Protein AF-A0A382GIR2-F1 (afdb_monomer_lite)

Radius of gyration: 22.28 Å; chains: 1; bounding box: 44×25×77 Å

Sequence (134 aa):
MDIIWKNITIVWTLLSILSGDSPLHERYHTYEEIQSQMEEWNTEFGNNQNPSSAYPESGIIYHLEELGASTEDGLPFWAVKLSYNANLDEDEPKILFLGQCHAEEILGVEITMEMINKFLNPSPSYHLQNMQAI

Secondary structure (DSSP, 8-state):
--HHHHHHHHHHHHHHHTT---PPPTTS--HHHHHHHHHHHHHHHSS-SS--TTSTT----EEEEEEEE-TTT--EEEEEEESTTTTS--S---------SSTT-THHHHHHHHHHHHHHS--TTHHHHTTS--

Foldseek 3Di:
DDPVVVVVVVVVVVVVVVPPDPDDPPLFDDPVRLVVVLVVCCVQQVPAQARDPVQGRLTRFKDKDFPFADDPPRHTDIDIQGGRPSVDDDPDDDDDQDQDDDPPNRVSVVVVSVVVVCSVPPDPCPVPPVVVVD

pLDDT: mean 87.79, std 13.0, range [43.22, 98.19]

Structure (mmCIF, N/CA/C/O backbone):
data_AF-A0A382GIR2-F1
#
_entry.id   AF-A0A382GIR2-F1
#
loop_
_atom_site.group_PDB
_atom_site.id
_atom_site.type_symbol
_atom_site.label_atom_id
_atom_site.label_alt_id
_atom_site.label_comp_id
_atom_site.label_asym_id
_atom_site.label_entity_id
_atom_site.label_seq_id
_atom_site.pdbx_PDB_ins_code
_atom_site.Cartn_x
_atom_site.Cartn_y
_atom_site.Cartn_z
_atom_site.occupancy
_atom_site.B_iso_or_equiv
_atom_site.auth_seq_id
_atom_site.auth_comp_id
_atom_site.auth_asym_id
_atom_site.auth_atom_id
_atom_site.pdbx_PDB_model_num
ATOM 1 N N . MET A 1 1 ? -20.050 2.987 58.464 1.00 57.66 1 MET A N 1
ATOM 2 C CA . MET A 1 1 ? -19.441 3.350 57.169 1.00 57.66 1 MET A CA 1
ATOM 3 C C . MET A 1 1 ? -20.557 3.948 56.337 1.00 57.66 1 MET A C 1
ATOM 5 O O . MET A 1 1 ? -21.471 3.222 55.961 1.00 57.66 1 MET A O 1
ATOM 9 N N . ASP A 1 2 ? -20.586 5.275 56.234 1.00 77.25 2 ASP A N 1
ATOM 10 C CA . ASP A 1 2 ? -21.786 6.018 55.837 1.00 77.25 2 ASP A CA 1
ATOM 11 C C . ASP A 1 2 ? -22.170 5.768 54.375 1.00 77.25 2 ASP A C 1
ATOM 13 O O . ASP A 1 2 ? -21.311 5.579 53.515 1.00 77.25 2 ASP A O 1
ATOM 17 N N . ILE A 1 3 ? -23.476 5.796 54.091 1.00 76.88 3 ILE A N 1
ATOM 18 C CA . ILE A 1 3 ? -24.072 5.625 52.749 1.00 76.88 3 ILE A CA 1
ATOM 19 C C . ILE A 1 3 ? -23.385 6.512 51.696 1.00 76.88 3 ILE A C 1
ATOM 21 O O . ILE A 1 3 ? -23.224 6.108 50.547 1.00 76.88 3 ILE A O 1
ATOM 25 N N . ILE A 1 4 ? -22.913 7.687 52.112 1.00 78.44 4 ILE A N 1
ATOM 26 C CA . ILE A 1 4 ? -22.171 8.641 51.284 1.00 78.44 4 ILE A CA 1
ATOM 27 C C . ILE A 1 4 ? -20.853 8.034 50.779 1.00 78.44 4 ILE A C 1
ATOM 29 O O . ILE A 1 4 ? -20.577 8.087 49.584 1.00 78.44 4 ILE A O 1
ATOM 33 N N . TRP A 1 5 ? -20.073 7.386 51.649 1.00 72.88 5 TRP A N 1
ATOM 34 C CA . TRP A 1 5 ? -18.805 6.754 51.270 1.00 72.88 5 TRP A CA 1
ATOM 35 C C . TRP A 1 5 ? -19.014 5.587 50.308 1.00 72.88 5 TRP A C 1
ATOM 37 O O . TRP A 1 5 ? -18.285 5.470 49.330 1.00 72.88 5 TRP A O 1
ATOM 47 N N . LYS A 1 6 ? -20.060 4.779 50.521 1.00 76.69 6 LYS A N 1
ATOM 48 C CA . LYS A 1 6 ? -20.421 3.676 49.616 1.00 76.69 6 LYS A CA 1
ATOM 49 C C . LYS A 1 6 ? -20.777 4.179 48.211 1.00 76.69 6 LYS A C 1
ATOM 51 O O . LYS A 1 6 ? -20.325 3.599 47.229 1.00 76.69 6 LYS A O 1
ATOM 56 N N . ASN A 1 7 ? -21.553 5.258 48.111 1.00 80.69 7 ASN A N 1
ATOM 57 C CA . ASN A 1 7 ? -21.939 5.836 46.822 1.00 80.69 7 ASN A CA 1
ATOM 58 C C . ASN A 1 7 ? -20.741 6.458 46.095 1.00 80.69 7 ASN A C 1
ATOM 60 O O . ASN A 1 7 ? -20.615 6.293 44.886 1.00 80.69 7 ASN A O 1
ATOM 64 N N . ILE A 1 8 ? -19.832 7.105 46.831 1.00 83.00 8 ILE A N 1
ATOM 65 C CA . ILE A 1 8 ? -18.578 7.628 46.279 1.00 83.00 8 ILE A CA 1
ATOM 66 C C . ILE A 1 8 ? -17.735 6.481 45.712 1.00 83.00 8 ILE A C 1
ATOM 68 O O . ILE A 1 8 ? -17.321 6.554 44.559 1.00 83.00 8 ILE A O 1
ATOM 72 N N . THR A 1 9 ? -17.533 5.393 46.463 1.00 79.62 9 THR A N 1
ATOM 73 C CA . THR A 1 9 ? -16.764 4.235 45.976 1.00 79.62 9 THR A CA 1
ATOM 74 C C . THR A 1 9 ? -17.380 3.622 44.716 1.00 79.62 9 THR A C 1
ATOM 76 O O . THR A 1 9 ? -16.650 3.341 43.774 1.00 79.62 9 THR A O 1
ATOM 79 N N . ILE A 1 10 ? -18.709 3.480 44.653 1.00 82.69 10 ILE A N 1
ATOM 80 C CA . ILE A 1 10 ? -19.409 2.955 43.466 1.00 82.69 10 ILE A CA 1
ATOM 81 C C . ILE A 1 10 ? -19.185 3.851 42.242 1.00 82.69 10 ILE A C 1
ATOM 83 O O . ILE A 1 10 ? -18.897 3.341 41.162 1.00 82.69 10 ILE A O 1
ATOM 87 N N . VAL A 1 11 ? -19.280 5.174 42.403 1.00 84.88 11 VAL A N 1
ATOM 88 C CA . VAL A 1 11 ? -19.036 6.128 41.309 1.00 84.88 11 VAL A CA 1
ATOM 89 C C . VAL A 1 11 ? -17.593 6.033 40.816 1.00 84.88 11 VAL A C 1
ATOM 91 O O . VAL A 1 11 ? -17.379 5.973 39.611 1.00 84.88 11 VAL A O 1
ATOM 94 N N . TRP A 1 12 ? -16.613 5.943 41.719 1.00 78.75 12 TRP A N 1
ATOM 95 C CA . TRP A 1 12 ? -15.206 5.776 41.339 1.00 78.75 12 TRP A CA 1
ATOM 96 C C . TRP A 1 12 ? -14.945 4.459 40.603 1.00 78.75 12 TRP A C 1
ATOM 98 O O . TRP A 1 12 ? -14.235 4.465 39.603 1.00 78.75 12 TRP A O 1
ATOM 108 N N . THR A 1 13 ? -15.551 3.351 41.040 1.00 76.69 13 THR A N 1
ATOM 109 C CA . THR A 1 13 ? -15.424 2.055 40.355 1.00 76.69 13 THR A CA 1
ATOM 110 C C . THR A 1 13 ? -16.076 2.068 38.969 1.00 76.69 13 THR A C 1
ATOM 112 O O . THR A 1 13 ? -15.512 1.527 38.020 1.00 76.69 13 THR A O 1
ATOM 115 N N . LEU A 1 14 ? -17.231 2.719 38.812 1.00 76.88 14 LEU A N 1
ATOM 116 C CA . LEU A 1 14 ? -17.880 2.877 37.506 1.00 76.88 14 LEU A CA 1
ATOM 117 C C . LEU A 1 14 ? -17.069 3.784 36.571 1.00 76.88 14 LEU A C 1
ATOM 119 O O . LEU A 1 14 ? -16.943 3.478 35.389 1.00 76.88 14 LEU A O 1
ATOM 123 N N . LEU A 1 15 ? -16.467 4.854 37.099 1.00 74.94 15 LEU A N 1
ATOM 124 C CA . LEU A 1 15 ? -15.634 5.768 36.318 1.00 74.94 15 LEU A CA 1
ATOM 125 C C . LEU A 1 15 ? -14.364 5.079 35.799 1.00 74.94 15 LEU A C 1
ATOM 127 O O . LEU A 1 15 ? -13.981 5.298 34.657 1.00 74.94 15 LEU A O 1
ATOM 131 N N . SER A 1 16 ? -13.762 4.186 36.590 1.00 70.38 16 SER A N 1
ATOM 132 C CA . SER A 1 16 ? -12.598 3.402 36.158 1.00 70.38 16 SER A CA 1
ATOM 133 C C . SER A 1 16 ? -12.908 2.365 35.069 1.00 70.38 16 SER A C 1
ATOM 135 O O . SER A 1 16 ? -12.020 2.031 34.294 1.00 70.38 16 SER A O 1
ATOM 137 N N . ILE A 1 17 ? -14.152 1.877 34.973 1.00 67.25 17 ILE A N 1
ATOM 138 C CA . ILE A 1 17 ? -14.577 0.944 33.910 1.00 67.25 17 ILE A CA 1
ATOM 139 C C . ILE A 1 17 ? -14.781 1.690 32.581 1.00 67.25 17 ILE A C 1
ATOM 141 O O . ILE A 1 17 ? -14.541 1.130 31.518 1.00 67.25 17 ILE A O 1
ATOM 145 N N . LEU A 1 18 ? -15.172 2.967 32.638 1.00 65.94 18 LEU A N 1
ATOM 146 C CA . LEU A 1 18 ? -15.350 3.821 31.458 1.00 65.94 18 LEU A CA 1
ATOM 147 C C . LEU A 1 18 ? -14.025 4.273 30.820 1.00 65.94 18 LEU A C 1
ATOM 149 O O . LEU A 1 18 ? -14.046 4.788 29.711 1.00 65.94 18 LEU A O 1
ATOM 153 N N . SER A 1 19 ? -12.889 4.098 31.502 1.00 62.06 19 SER A N 1
ATOM 154 C CA . SER A 1 19 ? -11.551 4.468 31.005 1.00 62.06 19 SER A CA 1
ATOM 155 C C . SER A 1 19 ? -10.711 3.263 30.565 1.00 62.06 19 SER A C 1
ATOM 157 O O . SER A 1 19 ? -9.492 3.373 30.452 1.00 62.06 19 SER A O 1
ATOM 159 N N . GLY A 1 20 ? -11.335 2.096 30.383 1.00 55.50 20 GLY A N 1
ATOM 160 C CA . GLY A 1 20 ? -10.654 0.862 30.005 1.00 55.50 20 GLY A CA 1
ATOM 161 C C . GLY A 1 20 ? -10.376 0.764 28.508 1.00 55.50 20 GLY A C 1
ATOM 162 O O . GLY A 1 20 ? -10.908 -0.139 27.871 1.00 55.50 20 GLY A O 1
ATOM 163 N N . ASP A 1 21 ? -9.542 1.646 27.959 1.00 61.88 21 ASP A N 1
ATOM 164 C CA . ASP A 1 21 ? -8.952 1.410 26.640 1.00 61.88 21 ASP A CA 1
ATOM 165 C C . ASP A 1 21 ? -7.804 0.411 26.802 1.00 61.88 21 ASP A C 1
ATOM 167 O O . ASP A 1 21 ? -6.848 0.652 27.543 1.00 61.88 21 ASP A O 1
ATOM 171 N N . SER A 1 22 ? -7.903 -0.738 26.130 1.00 68.81 22 SER A N 1
ATOM 172 C CA . SER A 1 22 ? -6.740 -1.595 25.905 1.00 68.81 22 SER A CA 1
ATOM 173 C C . SER A 1 22 ? -6.009 -1.029 24.692 1.00 68.81 22 SER A C 1
ATOM 175 O O . SER A 1 22 ? -6.498 -1.227 23.579 1.00 68.81 22 SER A O 1
ATOM 177 N N . PRO A 1 23 ? -4.880 -0.318 24.863 1.00 79.81 23 PRO A N 1
ATOM 178 C CA . PRO A 1 23 ? -4.162 0.223 23.722 1.00 79.81 23 PRO A CA 1
ATOM 179 C C . PRO A 1 23 ? -3.710 -0.919 22.811 1.00 79.81 23 PRO A C 1
ATOM 181 O O . PRO A 1 23 ? -3.385 -2.019 23.279 1.00 79.81 23 PRO A O 1
ATOM 184 N N . LEU A 1 24 ? -3.681 -0.648 21.507 1.00 84.12 24 LEU A N 1
ATOM 185 C CA . LEU A 1 24 ? -3.037 -1.537 20.553 1.00 84.12 24 LEU A CA 1
ATOM 186 C C . LEU A 1 24 ? -1.578 -1.734 20.990 1.00 84.12 24 LEU A C 1
ATOM 188 O O . LEU A 1 24 ? -0.907 -0.788 21.406 1.00 84.12 24 LEU A O 1
ATOM 192 N N . HIS A 1 25 ? -1.092 -2.974 20.963 1.00 89.06 25 HIS A N 1
ATOM 193 C CA . HIS A 1 25 ? 0.307 -3.229 21.288 1.00 89.06 25 HIS A CA 1
ATOM 194 C C . HIS A 1 25 ? 1.190 -2.516 20.257 1.00 89.06 25 HIS A C 1
ATOM 196 O O . HIS A 1 25 ? 0.956 -2.676 19.068 1.00 89.06 25 HIS A O 1
ATOM 202 N N . GLU A 1 26 ? 2.264 -1.858 20.701 1.00 87.50 26 GLU A N 1
ATOM 203 C CA . GLU A 1 26 ? 3.240 -1.090 19.889 1.00 87.50 26 GLU A CA 1
ATOM 204 C C . GLU A 1 26 ? 3.866 -1.817 18.680 1.00 87.50 26 GLU A C 1
ATOM 206 O O . GLU A 1 26 ? 4.638 -1.231 17.935 1.00 87.50 26 GLU A O 1
ATOM 211 N N . ARG A 1 27 ? 3.606 -3.119 18.525 1.00 87.81 27 ARG A N 1
ATOM 212 C CA . ARG A 1 27 ? 4.099 -3.928 17.405 1.00 87.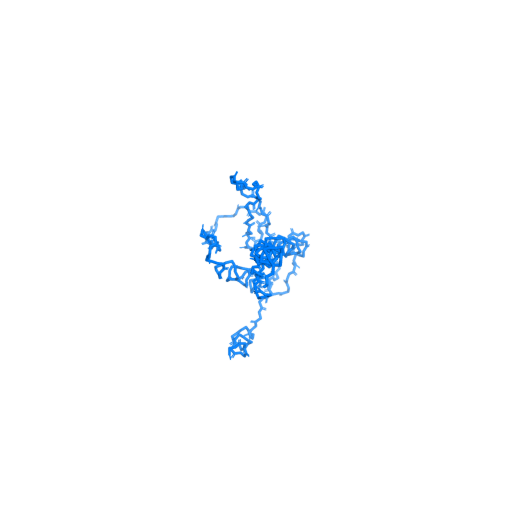81 27 ARG A CA 1
ATOM 213 C C . ARG A 1 27 ? 3.146 -3.930 16.214 1.00 87.81 27 ARG A C 1
ATOM 215 O O . ARG A 1 27 ? 3.533 -4.431 15.167 1.00 87.81 27 ARG A O 1
ATOM 222 N N . TYR A 1 28 ? 1.918 -3.464 16.410 1.00 93.12 28 TYR A N 1
ATOM 223 C CA . TYR A 1 28 ? 0.906 -3.373 15.372 1.00 93.12 28 TYR A CA 1
ATOM 224 C C . TYR A 1 28 ? 0.713 -1.918 14.988 1.00 93.12 28 TYR A C 1
ATOM 226 O O . TYR A 1 28 ? 0.790 -1.040 15.850 1.00 93.12 28 TYR A O 1
ATOM 234 N N . HIS A 1 29 ? 0.414 -1.693 13.719 1.00 94.38 29 HIS A N 1
ATOM 235 C CA . HIS A 1 29 ? 0.190 -0.359 13.199 1.00 94.38 29 HIS A CA 1
ATOM 236 C C . HIS A 1 29 ? -1.283 0.034 13.324 1.00 94.38 29 HIS A C 1
ATOM 238 O O . HIS A 1 29 ? -2.201 -0.748 13.061 1.00 94.38 29 HIS A O 1
ATOM 244 N N . THR A 1 30 ? -1.511 1.282 13.709 1.00 94.69 30 THR A N 1
ATOM 245 C CA . THR A 1 30 ? -2.799 1.961 13.558 1.00 94.69 30 THR A CA 1
ATOM 246 C C . THR A 1 30 ? -3.074 2.276 12.087 1.00 94.69 30 THR A C 1
ATOM 248 O O . THR A 1 30 ? -2.175 2.249 11.245 1.00 94.69 30 THR A O 1
ATOM 251 N N . TYR A 1 31 ? -4.327 2.600 11.762 1.00 94.62 31 TYR A N 1
ATOM 252 C CA . TYR A 1 31 ? -4.707 2.985 10.402 1.00 94.62 31 TYR A CA 1
ATOM 253 C C . TYR A 1 31 ? -3.893 4.192 9.906 1.00 94.62 31 TYR A C 1
ATOM 255 O O . TYR A 1 31 ? -3.398 4.189 8.779 1.00 94.62 31 TYR A O 1
ATOM 263 N N . GLU A 1 32 ? -3.699 5.196 10.762 1.00 95.81 32 GLU A N 1
ATOM 264 C CA . GLU A 1 32 ? -2.950 6.409 10.439 1.00 95.81 32 GLU A CA 1
ATOM 265 C C . GLU A 1 32 ? -1.464 6.120 10.190 1.00 95.81 32 GLU A C 1
ATOM 267 O O . GLU A 1 32 ? -0.881 6.672 9.257 1.00 95.81 32 GLU A O 1
ATOM 272 N N . GLU A 1 33 ? -0.853 5.234 10.982 1.00 96.62 33 GLU A N 1
ATOM 273 C CA . GLU A 1 33 ? 0.535 4.798 10.770 1.00 96.62 33 GLU A CA 1
ATOM 274 C C . GLU A 1 33 ? 0.685 4.040 9.447 1.00 96.62 33 GLU A C 1
ATOM 276 O O . GLU A 1 33 ? 1.634 4.290 8.702 1.00 96.62 33 GLU A O 1
ATOM 281 N N . ILE A 1 34 ? -0.273 3.168 9.112 1.00 96.56 34 ILE A N 1
ATOM 282 C CA . ILE A 1 34 ? -0.293 2.444 7.833 1.00 96.56 34 ILE A CA 1
ATOM 283 C C . ILE A 1 34 ? -0.386 3.426 6.666 1.00 96.56 34 ILE A C 1
ATOM 285 O O . ILE A 1 34 ? 0.411 3.344 5.730 1.00 96.56 34 ILE A O 1
ATOM 289 N N . GLN A 1 35 ? -1.332 4.367 6.721 1.00 97.31 35 GLN A N 1
ATOM 290 C CA . GLN A 1 35 ? -1.508 5.371 5.674 1.00 97.31 35 GLN A CA 1
ATOM 291 C C . GLN A 1 35 ? -0.243 6.224 5.513 1.00 97.31 35 GLN A C 1
ATOM 293 O O . GLN A 1 35 ? 0.248 6.374 4.394 1.00 97.31 35 GLN A O 1
ATOM 298 N N . SER A 1 36 ? 0.318 6.723 6.620 1.00 98.19 36 SER A N 1
ATOM 299 C CA . SER A 1 36 ? 1.559 7.505 6.603 1.00 98.19 36 SER A CA 1
ATOM 300 C C . SER A 1 36 ? 2.688 6.724 5.936 1.00 98.19 36 SER A C 1
ATOM 302 O O . SER A 1 36 ? 3.365 7.245 5.050 1.00 98.19 36 SER A O 1
ATOM 304 N N . GLN A 1 37 ? 2.855 5.447 6.288 1.00 98.06 37 GLN A N 1
ATOM 305 C CA . GLN A 1 37 ? 3.901 4.617 5.701 1.00 98.06 37 GLN A CA 1
ATOM 306 C C . GLN A 1 37 ? 3.686 4.381 4.197 1.00 98.06 37 GLN A C 1
ATOM 308 O O . GLN A 1 37 ? 4.649 4.410 3.424 1.00 98.06 37 GLN A O 1
ATOM 313 N N . MET A 1 38 ? 2.439 4.178 3.759 1.00 97.50 38 MET A N 1
ATOM 314 C CA . MET A 1 38 ? 2.105 4.031 2.340 1.00 97.50 38 MET A CA 1
ATOM 315 C C . MET A 1 38 ? 2.364 5.315 1.538 1.00 97.50 38 MET A C 1
ATOM 317 O O . MET A 1 38 ? 2.807 5.238 0.388 1.00 97.50 38 MET A O 1
ATOM 321 N N . GLU A 1 39 ? 2.104 6.485 2.120 1.00 97.56 39 GLU A N 1
ATOM 322 C CA . GLU A 1 39 ? 2.377 7.794 1.514 1.00 97.56 39 GLU A CA 1
ATOM 323 C C . GLU A 1 39 ? 3.883 8.098 1.447 1.00 97.56 39 GLU A C 1
ATOM 325 O O . GLU A 1 39 ? 4.368 8.643 0.446 1.00 97.56 39 GLU A O 1
ATOM 330 N N . GLU A 1 40 ? 4.644 7.696 2.466 1.00 97.75 40 GLU A N 1
ATOM 331 C CA . GLU A 1 40 ? 6.109 7.763 2.467 1.00 97.75 40 GLU A CA 1
ATOM 332 C C . GLU A 1 40 ? 6.701 6.915 1.339 1.00 97.75 40 GLU A C 1
ATOM 334 O O . GLU A 1 40 ? 7.471 7.427 0.519 1.00 97.75 40 GLU A O 1
ATOM 339 N N . TRP A 1 41 ? 6.273 5.655 1.213 1.00 97.81 41 TRP A N 1
ATOM 340 C CA . TRP A 1 41 ? 6.691 4.805 0.097 1.00 97.81 41 TRP A CA 1
ATOM 341 C C . TRP A 1 41 ? 6.256 5.368 -1.255 1.00 97.81 41 TRP A C 1
ATOM 343 O O . TRP A 1 41 ? 7.020 5.307 -2.217 1.00 97.81 41 TRP A O 1
ATOM 353 N N . ASN A 1 42 ? 5.073 5.979 -1.351 1.00 97.31 42 ASN A N 1
ATOM 354 C CA . ASN A 1 42 ? 4.648 6.633 -2.588 1.00 97.31 42 ASN A CA 1
ATOM 355 C C . ASN A 1 42 ? 5.560 7.812 -2.959 1.00 97.31 42 ASN A C 1
ATOM 357 O O . ASN A 1 42 ? 5.884 8.025 -4.129 1.00 97.31 42 ASN A O 1
ATOM 361 N N . THR A 1 43 ? 6.000 8.574 -1.961 1.00 96.38 43 THR A N 1
ATOM 362 C CA . THR A 1 43 ? 6.934 9.686 -2.154 1.00 96.38 43 THR A CA 1
ATOM 363 C C . THR A 1 43 ? 8.288 9.183 -2.652 1.00 96.38 43 THR A C 1
ATOM 365 O O . THR A 1 43 ? 8.844 9.758 -3.590 1.00 96.38 43 THR A O 1
ATOM 368 N N . GLU A 1 44 ? 8.792 8.097 -2.070 1.00 95.12 44 GLU A N 1
ATOM 369 C CA . GLU A 1 44 ? 10.102 7.527 -2.393 1.00 95.12 44 GLU A CA 1
ATOM 370 C C . GLU A 1 44 ? 10.118 6.772 -3.735 1.00 95.12 44 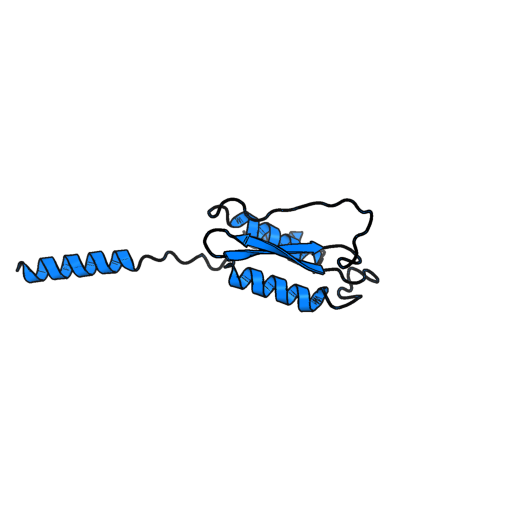GLU A C 1
ATOM 372 O O . GLU A 1 44 ? 10.987 7.006 -4.581 1.00 95.12 44 GLU A O 1
ATOM 377 N N . PHE A 1 45 ? 9.136 5.897 -3.959 1.00 96.75 45 PHE A N 1
ATOM 378 C CA . PHE A 1 45 ? 9.128 4.926 -5.057 1.00 96.75 45 PHE A CA 1
ATOM 379 C C . PHE A 1 45 ? 8.114 5.238 -6.165 1.00 96.75 45 PHE A C 1
ATOM 381 O O . PHE A 1 45 ? 8.259 4.726 -7.276 1.00 96.75 45 PHE A O 1
ATOM 388 N N . GLY A 1 46 ? 7.104 6.070 -5.890 1.00 95.81 46 GLY A N 1
ATOM 389 C CA . GLY A 1 46 ? 5.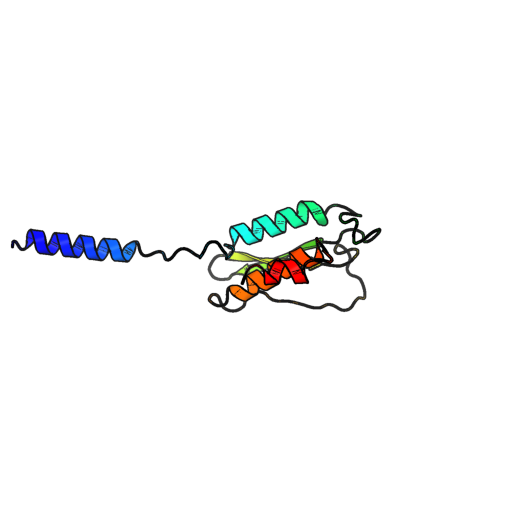994 6.362 -6.808 1.00 95.81 46 GLY A CA 1
ATOM 390 C C . GLY A 1 46 ? 6.238 7.509 -7.791 1.00 95.81 46 GLY A C 1
ATOM 391 O O . GLY A 1 46 ? 5.552 7.614 -8.804 1.00 95.81 46 GLY A O 1
ATOM 392 N N . ASN A 1 47 ? 7.239 8.356 -7.530 1.00 91.06 47 ASN A N 1
ATOM 393 C CA . ASN A 1 47 ? 7.532 9.553 -8.334 1.00 91.06 47 ASN A CA 1
ATOM 394 C C . ASN A 1 47 ? 8.927 9.539 -8.985 1.00 91.06 47 ASN A C 1
ATOM 396 O O . ASN A 1 47 ? 9.373 10.550 -9.533 1.00 91.06 47 ASN A O 1
ATOM 400 N N . ASN A 1 48 ? 9.628 8.405 -8.936 1.00 88.75 48 ASN A N 1
ATOM 401 C CA . ASN A 1 48 ? 10.983 8.246 -9.455 1.00 88.75 48 ASN A CA 1
ATOM 402 C C . ASN A 1 48 ? 11.036 7.053 -10.423 1.00 88.75 48 ASN A C 1
ATOM 404 O O . ASN A 1 48 ? 10.543 5.979 -10.113 1.00 88.75 48 ASN A O 1
ATOM 408 N N . GLN A 1 49 ? 11.633 7.259 -11.601 1.00 89.50 49 GLN A N 1
ATOM 409 C CA . GLN A 1 49 ? 11.744 6.261 -12.677 1.00 89.50 49 GLN A CA 1
ATOM 410 C C . GLN A 1 49 ? 12.832 5.202 -12.436 1.00 89.50 49 GLN A C 1
ATOM 412 O O . GLN A 1 49 ? 12.974 4.271 -13.222 1.00 89.50 49 GLN A O 1
ATOM 417 N N . ASN A 1 50 ? 13.662 5.368 -11.410 1.00 88.00 50 ASN A N 1
ATOM 418 C CA . ASN A 1 50 ? 14.632 4.355 -11.009 1.00 88.00 50 ASN A CA 1
ATOM 419 C C . ASN A 1 50 ? 14.894 4.467 -9.499 1.00 88.00 50 ASN A C 1
ATOM 421 O O . ASN A 1 50 ? 15.961 4.936 -9.087 1.00 88.00 50 ASN A O 1
ATOM 425 N N . PRO A 1 51 ? 13.899 4.127 -8.662 1.00 89.44 51 PRO A N 1
ATOM 426 C CA . PRO A 1 51 ? 13.945 4.426 -7.236 1.00 89.44 51 PRO A CA 1
ATOM 427 C C . PRO A 1 51 ? 14.821 3.456 -6.440 1.00 89.44 51 PRO A C 1
ATOM 429 O O . PRO A 1 51 ? 15.268 3.799 -5.352 1.00 89.44 51 PRO A O 1
ATOM 432 N N . SER A 1 52 ? 15.116 2.271 -6.980 1.00 89.25 52 SER A N 1
ATOM 433 C CA . SER A 1 52 ? 15.877 1.236 -6.282 1.00 89.25 52 SER A CA 1
ATOM 434 C C . SER A 1 52 ? 17.033 0.719 -7.131 1.00 89.25 52 SER A C 1
ATOM 436 O O . SER A 1 52 ? 16.858 0.319 -8.279 1.00 89.25 52 SER A O 1
ATOM 438 N N . SER A 1 53 ? 18.227 0.654 -6.540 1.00 90.38 53 SER A N 1
ATOM 439 C CA . SER A 1 53 ? 19.404 0.049 -7.177 1.00 90.38 53 SER A CA 1
ATOM 440 C C . SER A 1 53 ? 19.269 -1.463 -7.372 1.00 90.38 53 SER A C 1
ATOM 442 O O . SER A 1 53 ? 19.974 -2.035 -8.203 1.00 90.38 53 SER A O 1
ATOM 444 N N . ALA A 1 54 ? 18.364 -2.111 -6.633 1.00 90.75 54 ALA A N 1
ATOM 445 C CA . ALA A 1 54 ? 18.059 -3.526 -6.797 1.00 90.75 54 ALA A CA 1
ATOM 446 C C . ALA A 1 54 ? 17.211 -3.814 -8.047 1.00 90.75 54 ALA A C 1
ATOM 448 O O . ALA A 1 54 ? 17.210 -4.944 -8.533 1.00 90.75 54 ALA A O 1
ATOM 449 N N . TYR A 1 55 ? 16.528 -2.796 -8.576 1.00 92.69 55 TYR A N 1
ATOM 450 C CA . TYR A 1 55 ? 15.657 -2.886 -9.746 1.00 92.69 55 TYR A CA 1
ATOM 451 C C . TYR A 1 55 ? 16.063 -1.840 -10.794 1.00 92.69 55 TYR A C 1
ATOM 453 O O . TYR A 1 55 ? 15.319 -0.887 -11.034 1.00 92.69 55 TYR A O 1
ATOM 461 N N . PRO A 1 56 ? 17.2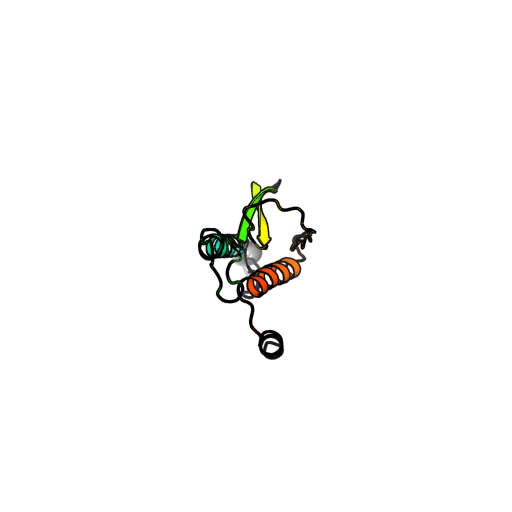55 -1.965 -11.403 1.00 92.06 56 PRO A N 1
ATOM 462 C CA . PRO A 1 56 ? 17.704 -1.006 -12.402 1.00 92.06 56 PRO A CA 1
ATOM 463 C C . PRO A 1 56 ? 16.765 -1.000 -13.616 1.00 92.06 56 PRO A C 1
ATOM 465 O O . PRO A 1 56 ? 16.346 -2.059 -14.075 1.00 92.06 56 PRO A O 1
ATOM 468 N N . GLU A 1 57 ? 16.471 0.194 -14.139 1.00 93.44 57 GLU A N 1
ATOM 469 C CA . GLU A 1 57 ? 15.628 0.399 -15.336 1.00 93.44 57 GLU A CA 1
ATOM 470 C C . GLU A 1 57 ? 14.175 -0.087 -15.180 1.00 93.44 57 GLU A C 1
ATOM 472 O O . GLU A 1 57 ? 13.475 -0.307 -16.164 1.00 93.44 57 GLU A O 1
ATOM 477 N N . SER A 1 58 ? 13.706 -0.227 -13.940 1.00 94.12 58 SER A N 1
ATOM 478 C CA . SER A 1 58 ? 12.357 -0.710 -13.625 1.00 94.12 58 SER A CA 1
ATOM 479 C C . SER A 1 58 ? 11.237 0.305 -13.854 1.00 94.12 58 SER A C 1
ATOM 481 O O . SER A 1 58 ? 10.067 -0.073 -13.820 1.00 94.12 58 SER A O 1
ATOM 483 N N . GLY A 1 59 ? 11.560 1.583 -14.064 1.00 95.50 59 GLY A N 1
ATOM 484 C CA . GLY A 1 59 ? 10.560 2.646 -14.044 1.00 95.50 59 GLY A CA 1
ATOM 485 C C . GLY A 1 59 ? 10.103 2.957 -12.615 1.00 95.50 59 GLY A C 1
ATOM 486 O O . GLY A 1 59 ? 10.831 2.768 -11.639 1.00 95.50 59 GLY A O 1
ATOM 487 N N . ILE A 1 60 ? 8.876 3.460 -12.488 1.00 96.06 60 ILE A N 1
ATOM 488 C CA . ILE A 1 60 ? 8.203 3.602 -11.189 1.00 96.06 60 ILE A CA 1
ATOM 489 C C . ILE A 1 60 ? 7.848 2.205 -10.682 1.00 96.06 60 ILE A C 1
ATOM 491 O O . ILE A 1 60 ? 7.238 1.443 -11.427 1.00 96.06 60 ILE A O 1
ATOM 495 N N . ILE A 1 61 ? 8.174 1.879 -9.426 1.00 97.38 61 ILE A N 1
ATOM 496 C CA . ILE A 1 61 ? 7.915 0.532 -8.874 1.00 97.38 61 ILE A CA 1
ATOM 497 C C . ILE A 1 61 ? 6.757 0.447 -7.883 1.00 97.38 61 ILE A C 1
ATOM 499 O O . ILE A 1 61 ? 6.423 -0.636 -7.405 1.00 97.38 61 ILE A O 1
ATOM 503 N N . TYR A 1 62 ? 6.150 1.587 -7.566 1.00 98.06 62 TYR A N 1
ATOM 504 C CA . TYR A 1 62 ? 5.113 1.704 -6.553 1.00 98.06 62 TYR A CA 1
ATOM 505 C C . TYR A 1 62 ? 3.991 2.604 -7.058 1.00 98.06 62 TYR A C 1
ATOM 507 O O . TYR A 1 62 ? 4.241 3.707 -7.537 1.00 98.06 62 TYR A O 1
ATOM 515 N N . HIS A 1 63 ? 2.750 2.146 -6.947 1.00 97.75 63 HIS A N 1
ATOM 516 C CA . HIS A 1 63 ? 1.577 2.954 -7.251 1.00 97.75 63 HIS A CA 1
ATOM 517 C C . HIS A 1 63 ? 0.544 2.787 -6.138 1.00 97.75 63 HIS A C 1
ATOM 519 O O . HIS A 1 63 ? 0.030 1.687 -5.936 1.00 97.75 63 HIS A O 1
ATOM 525 N N . LEU A 1 64 ? 0.286 3.873 -5.405 1.00 97.62 64 LEU A N 1
ATOM 526 C CA . LEU A 1 64 ? -0.741 3.943 -4.367 1.00 97.62 64 LEU A CA 1
ATOM 527 C C . LEU A 1 64 ? -2.087 4.320 -4.983 1.00 97.62 64 LEU A C 1
ATOM 529 O O . LEU A 1 64 ? -2.175 5.304 -5.720 1.00 97.62 64 LEU A O 1
ATOM 533 N N . GLU A 1 65 ? -3.126 3.572 -4.635 1.00 96.19 65 GLU A N 1
ATOM 534 C CA . GLU A 1 65 ? -4.486 3.773 -5.123 1.00 96.19 65 GLU A CA 1
ATOM 535 C C . GLU A 1 65 ? -5.495 3.689 -3.971 1.00 96.19 65 GLU A C 1
ATOM 537 O O . GLU A 1 65 ? -5.373 2.859 -3.069 1.00 96.19 65 GLU A O 1
ATOM 542 N N . GLU A 1 66 ? -6.512 4.549 -4.013 1.00 96.44 66 GLU A N 1
ATOM 543 C CA . GLU A 1 66 ? -7.698 4.451 -3.164 1.00 96.44 66 GLU A CA 1
ATOM 544 C C . GLU A 1 66 ? -8.788 3.681 -3.921 1.00 96.44 66 GLU A C 1
ATOM 546 O O . GLU A 1 66 ? -9.232 4.106 -4.988 1.00 96.44 66 GLU A O 1
ATOM 551 N N . LEU A 1 67 ? -9.240 2.553 -3.370 1.00 96.00 67 LEU A N 1
ATOM 552 C CA . LEU A 1 67 ? -10.242 1.685 -4.001 1.00 96.00 67 LEU A CA 1
ATOM 553 C C . LEU A 1 67 ? -11.691 2.065 -3.656 1.00 96.00 67 LEU A C 1
ATOM 555 O O . LEU A 1 67 ? -12.630 1.603 -4.308 1.00 96.00 67 LEU A O 1
ATOM 559 N N . GLY A 1 68 ? -11.892 2.860 -2.608 1.00 96.06 68 GLY A N 1
ATOM 560 C CA . GLY A 1 68 ? -13.202 3.243 -2.084 1.00 96.06 68 GLY A CA 1
ATOM 561 C C . GLY A 1 68 ? -13.124 3.620 -0.608 1.00 96.06 68 GLY A C 1
ATOM 562 O O . GLY A 1 68 ? -12.036 3.843 -0.093 1.00 96.06 68 GLY A O 1
ATOM 563 N N . ALA A 1 69 ? -14.268 3.646 0.080 1.00 96.75 69 ALA A N 1
ATOM 564 C CA . ALA A 1 69 ? -14.355 4.006 1.495 1.00 96.75 69 ALA A CA 1
ATOM 565 C C . ALA A 1 69 ? -15.199 3.009 2.305 1.00 96.75 69 ALA A C 1
ATOM 567 O O . ALA A 1 69 ? -16.137 2.396 1.783 1.00 96.75 69 ALA A O 1
ATOM 568 N N . SER A 1 70 ? -14.877 2.865 3.591 1.00 95.06 70 SER A N 1
ATOM 569 C CA . SER A 1 70 ? -15.619 2.042 4.542 1.00 95.06 70 SER A CA 1
ATOM 570 C C . SER A 1 70 ? -17.010 2.620 4.823 1.00 95.06 70 SER A C 1
ATOM 572 O O . SER A 1 70 ? -17.254 3.817 4.687 1.00 95.06 70 SER A O 1
ATOM 574 N N . THR A 1 71 ? -17.959 1.756 5.191 1.00 95.62 71 THR A N 1
ATOM 575 C CA . THR A 1 71 ? -19.363 2.165 5.363 1.00 95.62 71 THR A CA 1
ATOM 576 C C . THR A 1 71 ? -19.604 2.974 6.634 1.00 95.62 71 THR A C 1
ATOM 578 O O . THR A 1 71 ? -20.316 3.970 6.576 1.00 95.62 71 THR A O 1
ATOM 581 N N . GLU A 1 72 ? -19.038 2.546 7.765 1.00 93.31 72 GLU A N 1
ATOM 582 C CA . GLU A 1 72 ? -19.326 3.155 9.071 1.00 93.31 72 GLU A CA 1
ATOM 583 C C . GLU A 1 72 ? -18.522 4.443 9.286 1.00 93.31 72 GLU A C 1
ATOM 585 O O . GLU A 1 72 ? -19.097 5.496 9.551 1.00 93.31 72 GLU A O 1
ATOM 590 N N . ASP A 1 73 ? -17.202 4.371 9.102 1.00 93.81 73 ASP A N 1
ATOM 591 C CA . ASP A 1 73 ? -16.291 5.474 9.429 1.00 93.81 73 ASP A CA 1
ATOM 592 C C . ASP A 1 73 ? -15.874 6.307 8.205 1.00 93.81 73 ASP A C 1
ATOM 594 O O . ASP A 1 73 ? -15.244 7.353 8.352 1.00 93.81 73 ASP A O 1
ATOM 598 N N . GLY A 1 74 ? -16.214 5.869 6.985 1.00 96.19 74 GLY A N 1
ATOM 599 C CA . GLY A 1 74 ? -15.837 6.570 5.753 1.00 96.19 74 GLY A CA 1
ATOM 600 C C . GLY A 1 74 ? -14.332 6.554 5.468 1.00 96.19 74 GLY A C 1
ATOM 601 O O . GLY A 1 74 ? -13.833 7.446 4.786 1.00 96.19 74 GLY A O 1
ATOM 602 N N . LEU A 1 75 ? -13.606 5.567 6.000 1.00 95.25 75 LEU A N 1
ATOM 603 C CA . LEU A 1 75 ? -12.154 5.460 5.859 1.00 95.25 75 LEU A CA 1
ATOM 604 C C . LEU A 1 75 ? -11.771 4.902 4.481 1.00 95.25 75 LEU A C 1
ATOM 606 O O . LEU A 1 75 ? -12.341 3.883 4.083 1.00 95.25 75 LEU A O 1
ATOM 610 N N . PRO A 1 76 ? -10.808 5.513 3.772 1.00 96.31 76 PRO A N 1
ATOM 611 C CA . PRO A 1 76 ? -10.283 4.985 2.519 1.00 96.31 76 PRO A CA 1
ATOM 612 C C . PRO A 1 76 ? -9.783 3.535 2.602 1.00 96.31 76 PRO A C 1
ATOM 614 O O . PRO A 1 76 ? -9.093 3.132 3.539 1.00 96.31 76 PRO A O 1
ATOM 617 N N . PHE A 1 77 ? -10.086 2.750 1.569 1.00 95.62 77 PHE A N 1
ATOM 618 C CA . PHE A 1 77 ? -9.447 1.463 1.319 1.00 95.62 77 PHE A CA 1
ATOM 619 C C . PHE A 1 77 ? -8.226 1.674 0.433 1.00 95.62 77 PHE A C 1
ATOM 621 O O . PHE A 1 77 ? -8.355 1.905 -0.769 1.00 95.62 77 PHE A O 1
ATOM 628 N N . TRP A 1 78 ? -7.043 1.567 1.027 1.00 96.06 78 TRP A N 1
ATOM 629 C CA . TRP A 1 78 ? -5.784 1.705 0.307 1.00 96.06 78 TRP A CA 1
ATOM 630 C C . TRP A 1 78 ? -5.354 0.401 -0.356 1.00 96.06 78 TRP A C 1
ATOM 632 O O . TRP A 1 78 ? -5.463 -0.684 0.221 1.00 96.06 78 TRP A O 1
ATOM 642 N N . ALA A 1 79 ? -4.806 0.523 -1.559 1.00 96.56 79 ALA A N 1
ATOM 643 C CA . ALA A 1 79 ? -4.116 -0.543 -2.258 1.00 96.56 79 ALA A CA 1
ATOM 644 C C . ALA A 1 79 ? -2.797 -0.037 -2.832 1.00 96.56 79 ALA A C 1
ATOM 646 O O . ALA A 1 79 ? -2.669 1.109 -3.257 1.00 96.56 79 ALA A O 1
ATOM 647 N N . VAL A 1 80 ? -1.816 -0.931 -2.870 1.00 97.62 80 VAL A N 1
ATOM 648 C CA . VAL A 1 80 ? -0.514 -0.672 -3.474 1.00 97.62 80 VAL A CA 1
ATOM 649 C C . VAL A 1 80 ? -0.297 -1.676 -4.586 1.00 97.62 80 VAL A C 1
ATOM 651 O O . VAL A 1 80 ? -0.361 -2.889 -4.370 1.00 97.62 80 VAL A O 1
ATOM 654 N N . LYS A 1 81 ? 0.023 -1.172 -5.773 1.00 97.94 81 LYS A N 1
ATOM 655 C CA . LYS A 1 81 ? 0.549 -1.979 -6.866 1.00 97.94 81 LYS A CA 1
ATOM 656 C C . LYS A 1 81 ? 2.072 -1.895 -6.872 1.00 97.94 81 LYS A C 1
ATOM 658 O O . LYS A 1 81 ? 2.644 -0.809 -6.939 1.00 97.94 81 LYS A O 1
ATOM 663 N N . LEU A 1 82 ? 2.704 -3.065 -6.851 1.00 97.75 82 LEU A N 1
ATOM 664 C CA . LEU A 1 82 ? 4.146 -3.245 -6.984 1.00 97.75 82 LEU A CA 1
ATOM 665 C C . LEU A 1 82 ? 4.417 -3.977 -8.298 1.00 97.75 82 LEU A C 1
ATOM 667 O O . LEU A 1 82 ? 3.967 -5.108 -8.473 1.00 97.75 82 LEU A O 1
ATOM 671 N N . SER A 1 83 ? 5.108 -3.328 -9.227 1.00 97.31 83 SER A N 1
ATOM 672 C CA . SER A 1 83 ? 5.587 -3.939 -10.475 1.00 97.31 83 SER A CA 1
ATOM 673 C C . SER A 1 83 ? 6.670 -3.062 -11.087 1.00 97.31 83 SER A C 1
ATOM 675 O O . SER A 1 83 ? 6.861 -1.938 -10.639 1.00 97.31 83 SER A O 1
ATOM 677 N N . TYR A 1 84 ? 7.341 -3.529 -12.135 1.00 96.75 84 TYR A N 1
ATOM 678 C CA . TYR A 1 84 ? 8.023 -2.595 -13.030 1.00 96.75 84 TYR A CA 1
ATOM 679 C C . TYR A 1 84 ? 6.957 -1.751 -13.734 1.00 96.75 84 TYR A C 1
ATOM 681 O O . TYR A 1 84 ? 5.850 -2.227 -13.977 1.00 96.75 84 TYR A O 1
ATOM 689 N N . ASN A 1 85 ? 7.255 -0.474 -13.962 1.00 96.69 85 ASN A N 1
ATOM 690 C CA . ASN A 1 85 ? 6.308 0.515 -14.477 1.00 96.69 85 ASN A CA 1
ATOM 691 C C . ASN A 1 85 ? 4.934 0.452 -13.783 1.00 96.69 85 ASN A C 1
ATOM 693 O O . ASN A 1 85 ? 3.894 0.423 -14.439 1.00 96.69 85 ASN A O 1
ATOM 697 N N . ALA A 1 86 ? 4.894 0.434 -12.449 1.00 97.06 86 ALA A N 1
ATOM 698 C CA . ALA A 1 86 ? 3.668 0.272 -11.666 1.00 97.06 86 ALA A CA 1
ATOM 699 C C . ALA A 1 86 ? 2.553 1.270 -12.051 1.00 97.06 86 ALA A C 1
ATOM 701 O O . ALA A 1 86 ? 1.369 0.955 -11.913 1.00 97.06 86 ALA A O 1
ATOM 702 N N . ASN A 1 87 ? 2.915 2.429 -12.607 1.00 95.81 87 ASN A N 1
ATOM 703 C CA . ASN A 1 87 ? 2.008 3.447 -13.140 1.00 95.81 87 ASN A CA 1
ATOM 704 C C . ASN A 1 87 ? 1.348 3.100 -14.498 1.00 95.81 87 ASN A C 1
ATOM 706 O O . ASN A 1 87 ? 0.534 3.884 -14.984 1.00 95.81 87 ASN A O 1
ATOM 710 N N . LEU A 1 88 ? 1.707 1.983 -15.134 1.00 96.25 88 LEU A N 1
ATOM 711 C CA . LEU A 1 88 ? 1.174 1.508 -16.414 1.00 96.25 88 LEU A CA 1
ATOM 712 C C . LEU A 1 88 ? 0.412 0.196 -16.227 1.00 96.25 88 LEU A C 1
ATOM 714 O O . LEU A 1 88 ? 0.805 -0.647 -15.427 1.00 96.25 88 LEU A O 1
ATOM 718 N N . ASP A 1 89 ? -0.675 -0.001 -16.970 1.00 96.31 89 ASP A N 1
ATOM 719 C CA . ASP A 1 89 ? -1.356 -1.298 -17.029 1.00 96.31 89 ASP A CA 1
ATOM 720 C C . ASP A 1 89 ? -0.762 -2.137 -18.165 1.00 96.31 89 ASP A C 1
ATOM 722 O O . ASP A 1 89 ? -1.004 -1.867 -19.341 1.00 96.31 89 ASP A O 1
ATOM 726 N N . GLU A 1 90 ? 0.065 -3.114 -17.800 1.00 96.38 90 GLU A N 1
ATOM 727 C CA . GLU A 1 90 ? 0.766 -4.004 -18.728 1.00 96.38 90 GLU A CA 1
ATOM 728 C C . GLU A 1 90 ? 0.085 -5.385 -18.770 1.00 96.38 90 GLU A C 1
ATOM 730 O O . GLU A 1 90 ? -0.612 -5.782 -17.831 1.00 96.38 90 GLU A O 1
ATOM 735 N N . ASP A 1 91 ? 0.268 -6.124 -19.870 1.00 97.44 91 ASP A N 1
ATOM 736 C CA . ASP A 1 91 ? -0.272 -7.483 -20.047 1.00 97.44 91 ASP A CA 1
ATOM 737 C C . ASP A 1 91 ? 0.564 -8.507 -19.257 1.00 97.44 91 ASP A C 1
ATOM 739 O O . ASP A 1 91 ? 1.306 -9.319 -19.813 1.00 97.44 91 ASP A O 1
ATOM 743 N N . GLU A 1 92 ? 0.480 -8.411 -17.929 1.00 96.25 92 GLU A N 1
ATOM 744 C CA . GLU A 1 92 ? 1.203 -9.238 -16.967 1.00 96.25 92 GLU A CA 1
ATOM 745 C C . GLU A 1 92 ? 0.241 -9.938 -15.986 1.00 96.25 92 GLU A C 1
ATOM 747 O O . GLU A 1 92 ? -0.828 -9.410 -15.653 1.00 96.25 92 GLU A O 1
ATOM 752 N N . PRO A 1 93 ? 0.598 -11.130 -15.469 1.00 97.44 93 PRO A N 1
ATOM 753 C CA . PRO A 1 93 ? -0.169 -11.782 -14.413 1.00 97.44 93 PRO A CA 1
ATOM 754 C C . PRO A 1 93 ? -0.260 -10.920 -13.149 1.00 97.44 93 PRO A C 1
ATOM 756 O O . PRO A 1 93 ? 0.733 -10.365 -12.687 1.00 97.44 93 PRO A O 1
ATOM 759 N N . LYS A 1 94 ? -1.446 -10.880 -12.533 1.00 96.56 94 LYS A N 1
ATOM 760 C CA . LYS A 1 94 ? -1.711 -10.106 -11.311 1.00 96.56 94 LYS A CA 1
ATOM 761 C C . LYS A 1 94 ? -1.961 -11.039 -10.130 1.00 96.56 94 LYS A C 1
ATOM 763 O O . LYS A 1 94 ? -2.698 -12.019 -10.253 1.00 96.56 94 LYS A O 1
ATOM 768 N N . ILE A 1 95 ? -1.364 -10.721 -8.984 1.00 96.69 95 ILE A N 1
ATOM 769 C CA . ILE A 1 95 ? -1.565 -11.425 -7.712 1.00 96.69 95 ILE A CA 1
ATOM 770 C C . ILE A 1 95 ? -2.052 -10.404 -6.685 1.00 96.69 95 ILE A C 1
ATOM 772 O O . ILE A 1 95 ? -1.485 -9.320 -6.584 1.00 96.69 95 ILE A O 1
ATOM 776 N N . LEU A 1 96 ? -3.091 -10.759 -5.926 1.00 95.81 96 LEU A N 1
ATOM 777 C CA . LEU A 1 96 ? -3.638 -9.932 -4.854 1.00 95.81 96 LEU A CA 1
ATOM 778 C C . LEU A 1 96 ? -3.349 -10.573 -3.497 1.00 95.81 96 LEU A C 1
ATOM 780 O O . LEU A 1 96 ? -3.707 -11.728 -3.263 1.00 95.81 96 LEU A O 1
ATOM 784 N N . PHE A 1 97 ? -2.763 -9.787 -2.600 1.00 95.94 97 PHE A N 1
ATOM 785 C CA . PHE A 1 97 ? -2.689 -10.083 -1.175 1.00 95.94 97 PHE A CA 1
ATOM 786 C C . PHE A 1 97 ? -3.615 -9.118 -0.441 1.00 95.94 97 PHE A C 1
ATOM 788 O O . PHE A 1 97 ? -3.566 -7.915 -0.683 1.00 95.94 97 PHE A O 1
ATOM 795 N N . LEU A 1 98 ? -4.466 -9.648 0.435 1.00 94.44 98 LEU A N 1
ATOM 796 C CA . LEU A 1 98 ? -5.417 -8.864 1.214 1.00 94.44 98 LEU A CA 1
ATOM 797 C C . LEU A 1 98 ? -5.060 -8.992 2.694 1.00 94.44 98 LEU A C 1
ATOM 799 O O . LEU A 1 98 ? -5.064 -10.100 3.227 1.00 94.44 98 LEU A O 1
ATOM 803 N N . GLY A 1 99 ? -4.716 -7.868 3.325 1.00 90.12 99 GLY A N 1
ATOM 804 C CA . GLY A 1 99 ? -4.212 -7.846 4.699 1.00 90.12 99 GLY A CA 1
ATOM 805 C C . GLY A 1 99 ? -5.295 -8.026 5.759 1.00 90.12 99 GLY A C 1
ATOM 806 O O . GLY A 1 99 ? -5.071 -8.729 6.736 1.00 90.12 99 GLY A O 1
ATOM 807 N N . GLN A 1 100 ? -6.483 -7.443 5.578 1.00 89.44 100 GLN A N 1
ATOM 808 C CA . GLN A 1 100 ? -7.530 -7.486 6.603 1.00 89.44 100 GLN A CA 1
ATOM 809 C C . GLN A 1 100 ? -8.926 -7.623 5.996 1.00 89.44 100 GLN A C 1
ATOM 811 O O . GLN A 1 100 ? -9.336 -6.810 5.172 1.00 89.44 100 GLN A O 1
ATOM 816 N N . CYS 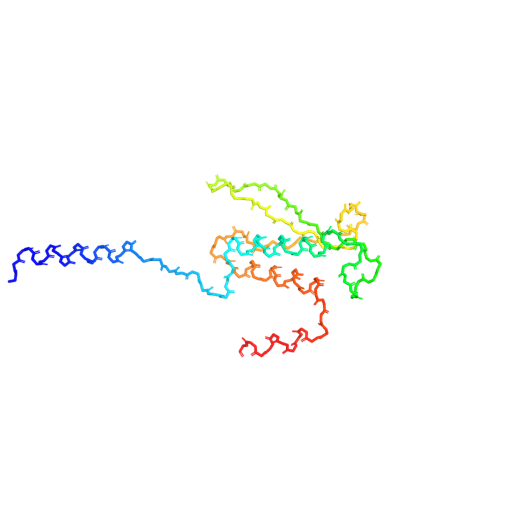A 1 101 ? -9.661 -8.640 6.452 1.00 90.06 101 CYS A N 1
ATOM 817 C CA . CYS A 1 101 ? -11.099 -8.809 6.202 1.00 90.06 101 CYS A CA 1
ATOM 818 C C . CYS A 1 101 ? -11.905 -8.682 7.496 1.00 90.06 101 CYS A C 1
ATOM 820 O O . CYS A 1 101 ? -12.961 -8.055 7.517 1.00 90.06 101 CYS A O 1
ATOM 822 N N . HIS A 1 102 ? -11.408 -9.296 8.570 1.00 92.38 102 HIS A N 1
ATOM 823 C CA . HIS A 1 102 ? -11.998 -9.245 9.902 1.00 92.38 102 HIS A CA 1
ATOM 824 C C . HIS A 1 102 ? 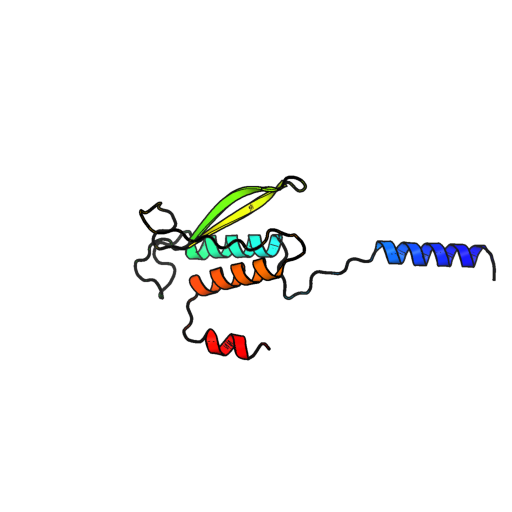-11.209 -8.264 10.769 1.00 92.38 102 HIS A C 1
ATOM 826 O O . HIS A 1 102 ? -9.979 -8.259 10.735 1.00 92.38 102 HIS A O 1
ATOM 832 N N . ALA A 1 103 ? -11.911 -7.427 11.534 1.00 89.12 103 ALA A N 1
ATOM 833 C CA . ALA A 1 103 ? -11.296 -6.353 12.315 1.00 89.12 103 ALA A CA 1
ATOM 834 C C . ALA A 1 103 ? -10.341 -6.879 13.401 1.00 89.12 103 ALA A C 1
ATOM 836 O O . ALA A 1 103 ? -9.364 -6.222 13.745 1.00 89.12 103 ALA A O 1
ATOM 837 N N . GLU A 1 104 ? -10.608 -8.074 13.923 1.00 89.81 104 GLU A N 1
ATOM 838 C CA . GLU A 1 104 ? -9.826 -8.719 14.974 1.00 89.81 104 GLU A CA 1
ATOM 839 C C . GLU A 1 104 ? -8.574 -9.464 14.467 1.00 89.81 104 GLU A C 1
ATOM 841 O O . GLU A 1 104 ? -7.713 -9.831 15.268 1.00 89.81 104 GLU A O 1
ATOM 846 N N . GLU A 1 105 ? -8.434 -9.681 13.155 1.00 91.38 105 GLU A N 1
ATOM 847 C CA . GLU A 1 105 ? -7.351 -10.470 12.542 1.00 91.38 105 GLU A CA 1
ATOM 848 C C . GLU A 1 105 ? -6.189 -9.587 12.047 1.00 91.38 105 GLU A C 1
ATOM 850 O O . GLU A 1 105 ? -5.707 -9.707 10.921 1.00 91.38 105 GLU A O 1
ATOM 855 N N . ILE A 1 106 ? -5.703 -8.704 12.922 1.00 91.12 106 ILE A N 1
ATOM 856 C CA . ILE A 1 106 ? -4.738 -7.635 12.597 1.00 91.12 106 ILE A CA 1
ATOM 857 C C . ILE A 1 106 ? -3.371 -8.122 12.083 1.00 91.12 106 ILE A C 1
ATOM 859 O O . ILE A 1 106 ? -2.650 -7.376 11.430 1.00 91.12 106 ILE A O 1
ATOM 863 N N . LEU A 1 107 ? -2.997 -9.384 12.327 1.00 92.75 107 LEU A N 1
ATOM 864 C CA . LEU A 1 107 ? -1.704 -9.919 11.881 1.00 92.75 107 LEU A CA 1
ATOM 865 C C . LEU A 1 107 ? -1.579 -9.948 10.349 1.00 92.75 107 LEU A C 1
ATOM 867 O O . LEU A 1 107 ? -0.471 -9.846 9.824 1.00 92.75 107 LEU A O 1
ATOM 871 N N . GLY A 1 108 ? -2.694 -10.085 9.626 1.00 94.69 108 GLY A N 1
ATOM 872 C CA . GLY A 1 108 ? -2.670 -10.069 8.166 1.00 94.69 108 GLY A CA 1
ATOM 873 C C . GLY A 1 108 ? -2.206 -8.721 7.604 1.00 94.69 108 GLY A C 1
ATOM 874 O O . GLY A 1 108 ? -1.454 -8.707 6.628 1.00 94.69 108 GLY A O 1
ATOM 875 N N . VAL A 1 109 ? -2.544 -7.610 8.270 1.00 94.56 109 VAL A N 1
ATOM 876 C CA . VAL A 1 109 ? -2.046 -6.270 7.920 1.00 94.56 109 VAL A CA 1
ATOM 877 C C . VAL A 1 109 ? -0.536 -6.220 8.034 1.00 94.56 109 VAL A C 1
ATOM 879 O O . VAL A 1 109 ? 0.133 -5.878 7.061 1.00 94.56 109 VAL A O 1
ATOM 882 N N . GLU A 1 110 ? 0.001 -6.639 9.178 1.00 95.31 110 GLU A N 1
ATOM 883 C CA . GLU A 1 110 ? 1.443 -6.626 9.435 1.00 95.31 110 GLU A CA 1
ATOM 884 C C . GLU A 1 110 ? 2.214 -7.464 8.417 1.00 95.31 110 GLU A C 1
ATOM 886 O O . GLU A 1 110 ? 3.256 -7.047 7.912 1.00 95.31 110 GLU A O 1
ATOM 891 N N . ILE A 1 111 ? 1.674 -8.633 8.056 1.00 94.88 111 ILE A N 1
ATOM 892 C CA . ILE A 1 111 ? 2.263 -9.485 7.020 1.00 94.88 111 ILE A CA 1
ATOM 893 C C . ILE A 1 111 ? 2.286 -8.748 5.680 1.00 94.88 111 ILE A C 1
ATOM 895 O O . ILE A 1 111 ? 3.319 -8.746 5.013 1.00 94.88 111 ILE A O 1
ATOM 899 N N . THR A 1 112 ? 1.186 -8.107 5.277 1.00 96.12 112 THR A N 1
ATOM 900 C CA . THR A 1 112 ? 1.147 -7.372 4.004 1.00 96.12 112 THR A CA 1
ATOM 901 C C . THR A 1 112 ? 2.044 -6.134 3.996 1.00 96.12 112 THR A C 1
ATOM 903 O O . THR A 1 112 ? 2.736 -5.914 3.003 1.00 96.12 112 THR A O 1
ATOM 906 N N . MET A 1 113 ? 2.118 -5.386 5.099 1.00 96.50 113 MET A N 1
ATOM 907 C CA . MET A 1 113 ? 3.021 -4.239 5.250 1.00 96.50 113 MET A CA 1
ATOM 908 C C . MET A 1 113 ? 4.485 -4.669 5.138 1.00 96.50 113 MET A C 1
ATOM 910 O O . MET A 1 113 ? 5.256 -4.085 4.374 1.00 96.50 113 MET A O 1
ATOM 914 N N . GLU A 1 114 ? 4.860 -5.752 5.818 1.00 94.62 114 GLU A N 1
ATOM 915 C CA . GLU A 1 114 ? 6.217 -6.287 5.734 1.00 94.62 114 GLU A CA 1
ATOM 916 C C . GLU A 1 114 ? 6.516 -6.885 4.349 1.00 94.62 114 GLU A C 1
ATOM 918 O O . GLU A 1 114 ? 7.637 -6.767 3.854 1.00 94.62 114 GLU A O 1
ATOM 923 N N . MET A 1 115 ? 5.534 -7.491 3.673 1.00 95.06 115 MET A N 1
ATOM 924 C CA . MET A 1 115 ? 5.703 -7.938 2.286 1.00 95.06 115 MET A CA 1
ATOM 925 C C . MET A 1 115 ? 5.996 -6.764 1.348 1.00 95.06 115 MET A C 1
ATOM 927 O O . MET A 1 115 ? 6.932 -6.868 0.553 1.00 95.06 115 MET A O 1
ATOM 931 N N . ILE A 1 116 ? 5.258 -5.654 1.460 1.00 96.69 116 ILE A N 1
ATOM 932 C CA . ILE A 1 116 ? 5.517 -4.438 0.674 1.00 96.69 116 ILE A CA 1
ATOM 933 C C . ILE A 1 116 ? 6.947 -3.953 0.927 1.00 96.69 116 ILE A C 1
ATOM 935 O O . ILE A 1 116 ? 7.719 -3.801 -0.021 1.00 96.69 116 ILE A O 1
ATOM 939 N N . ASN A 1 117 ? 7.336 -3.807 2.196 1.00 95.38 117 ASN A N 1
ATOM 940 C CA . ASN A 1 117 ? 8.682 -3.378 2.570 1.00 95.38 117 ASN A CA 1
ATOM 941 C C . ASN A 1 117 ? 9.773 -4.290 1.977 1.00 95.38 117 ASN A C 1
ATOM 943 O O . ASN A 1 117 ? 10.749 -3.810 1.400 1.00 95.38 117 ASN A O 1
ATOM 947 N N . LYS A 1 118 ? 9.595 -5.614 2.047 1.00 93.31 118 LYS A N 1
ATOM 948 C CA . LYS A 1 118 ? 10.554 -6.579 1.486 1.00 93.31 118 LYS A CA 1
ATOM 949 C C . LYS A 1 118 ? 10.688 -6.482 -0.030 1.00 93.31 118 LYS A C 1
ATOM 951 O O . LYS A 1 118 ? 11.794 -6.685 -0.535 1.00 93.31 118 LYS A O 1
ATOM 956 N N . PHE A 1 119 ? 9.595 -6.206 -0.741 1.00 94.31 119 PHE A N 1
ATOM 957 C CA . PHE A 1 119 ? 9.631 -5.980 -2.185 1.00 94.31 119 PHE A CA 1
ATOM 958 C C . PHE A 1 119 ? 10.270 -4.640 -2.543 1.00 94.31 119 PHE A C 1
ATOM 960 O O . PHE A 1 119 ? 10.974 -4.577 -3.538 1.00 94.31 119 PHE A O 1
ATOM 967 N N . LEU A 1 120 ? 10.078 -3.585 -1.754 1.00 94.81 120 LEU A N 1
ATOM 968 C CA . LEU A 1 120 ? 10.700 -2.284 -2.026 1.00 94.81 120 LEU A CA 1
ATOM 969 C C . LEU A 1 120 ? 12.197 -2.267 -1.693 1.00 94.81 120 LEU A C 1
ATOM 971 O O . LEU A 1 120 ? 13.000 -1.690 -2.430 1.00 94.81 120 LEU A O 1
ATOM 975 N N . ASN A 1 121 ? 12.581 -2.965 -0.625 1.00 92.50 121 ASN A N 1
ATOM 976 C CA . ASN A 1 121 ? 13.925 -2.948 -0.059 1.00 92.50 121 ASN A CA 1
ATOM 977 C C . ASN A 1 121 ? 14.574 -4.344 -0.062 1.00 92.50 121 ASN A C 1
ATOM 979 O O . ASN A 1 121 ? 14.948 -4.836 0.998 1.00 92.50 121 ASN A O 1
ATOM 983 N N . PRO A 1 122 ? 14.733 -5.051 -1.190 1.00 89.81 122 PRO A N 1
ATOM 984 C CA . PRO A 1 122 ? 15.230 -6.428 -1.184 1.00 89.81 122 PRO A CA 1
ATOM 985 C C . PRO A 1 122 ? 16.617 -6.551 -0.519 1.00 89.81 122 PRO A C 1
ATOM 987 O O . PRO A 1 122 ? 17.583 -5.898 -0.908 1.00 89.81 122 PRO A O 1
ATOM 990 N N . SER A 1 123 ? 16.731 -7.438 0.475 1.00 83.56 123 SER A N 1
ATOM 991 C CA . SER A 1 123 ? 17.967 -7.718 1.213 1.00 83.56 123 SER A CA 1
ATOM 992 C C . SER A 1 123 ? 18.276 -9.217 1.193 1.00 83.56 123 SER A C 1
ATOM 994 O O . SER A 1 123 ? 17.419 -10.022 1.576 1.00 83.56 123 SER A O 1
ATOM 996 N N . PRO A 1 124 ? 19.507 -9.634 0.830 1.00 73.44 124 PRO A N 1
ATOM 997 C CA . PRO A 1 124 ? 19.905 -11.043 0.870 1.00 73.44 124 PRO A CA 1
ATOM 998 C C . PRO A 1 124 ? 19.773 -11.661 2.268 1.00 73.44 124 PRO A C 1
ATOM 1000 O O . PRO A 1 124 ? 19.595 -12.867 2.407 1.00 73.44 124 PRO A O 1
ATOM 1003 N N . SER A 1 125 ? 19.848 -10.835 3.312 1.00 68.81 125 SER A N 1
ATOM 1004 C CA . SER A 1 125 ? 19.897 -11.229 4.723 1.00 68.81 125 SER A CA 1
ATOM 1005 C C . SER A 1 125 ? 18.534 -11.309 5.421 1.00 68.81 125 SER A C 1
ATOM 1007 O O . SER A 1 125 ? 18.502 -11.584 6.621 1.00 68.81 125 SER A O 1
ATOM 1009 N N . TYR A 1 126 ? 17.409 -11.133 4.715 1.00 68.06 126 TYR A N 1
ATOM 1010 C CA . TYR A 1 126 ? 16.082 -11.165 5.351 1.00 68.06 126 TYR A CA 1
ATOM 1011 C C . TYR A 1 126 ? 15.783 -12.457 6.119 1.00 68.06 126 TYR A C 1
ATOM 1013 O O . TYR A 1 126 ? 15.129 -12.428 7.159 1.00 68.06 126 TYR A O 1
ATOM 1021 N N . HIS A 1 127 ? 16.312 -13.585 5.648 1.00 61.09 127 HIS A N 1
ATOM 1022 C CA . HIS A 1 127 ? 16.166 -14.878 6.310 1.00 61.09 127 HIS A CA 1
ATOM 1023 C C . HIS A 1 127 ? 16.909 -14.968 7.658 1.00 61.09 127 HIS A C 1
ATOM 1025 O O . HIS A 1 127 ? 16.550 -15.797 8.485 1.00 61.09 127 HIS A O 1
ATOM 1031 N N . LEU A 1 128 ? 17.920 -14.123 7.900 1.00 59.06 128 LEU A N 1
ATOM 1032 C CA . LEU A 1 128 ? 18.731 -14.147 9.124 1.00 59.06 128 LEU A CA 1
ATOM 1033 C C . LEU A 1 128 ? 18.208 -13.188 10.200 1.00 59.06 128 LEU A C 1
ATOM 1035 O O . LEU A 1 128 ? 18.306 -13.495 11.385 1.00 59.06 128 LEU A O 1
ATOM 1039 N N . GLN A 1 129 ? 17.645 -12.044 9.803 1.00 57.22 129 GLN A N 1
ATOM 1040 C CA . GLN A 1 129 ? 17.162 -11.014 10.734 1.00 57.22 129 GLN A CA 1
ATOM 1041 C C . GLN A 1 129 ? 15.878 -11.447 11.454 1.00 57.22 129 GLN A C 1
ATOM 1043 O O . GLN A 1 129 ? 15.767 -11.300 12.669 1.00 57.22 129 GLN A O 1
ATOM 1048 N N . ASN A 1 130 ? 14.953 -12.089 10.737 1.00 54.41 130 ASN A N 1
ATOM 1049 C CA . ASN A 1 130 ? 13.664 -12.504 11.297 1.00 54.41 130 ASN A CA 1
ATOM 1050 C C . ASN A 1 130 ? 13.770 -13.699 12.268 1.00 54.41 130 ASN A C 1
ATOM 1052 O O . ASN A 1 130 ? 12.835 -13.961 13.015 1.00 54.41 130 ASN A O 1
ATOM 1056 N N . MET A 1 131 ? 14.904 -14.411 12.291 1.00 50.81 131 MET A N 1
ATOM 1057 C CA . MET A 1 131 ? 15.164 -15.502 13.244 1.00 50.81 131 MET A CA 1
ATOM 1058 C C . MET A 1 131 ? 15.703 -15.019 14.598 1.00 50.81 131 MET A C 1
ATOM 1060 O O . MET A 1 131 ? 15.782 -15.813 15.529 1.00 50.81 131 MET A O 1
ATOM 1064 N N . GLN A 1 132 ? 16.106 -13.750 14.712 1.00 48.25 132 GLN A N 1
ATOM 1065 C CA . GLN A 1 132 ? 16.639 -13.171 15.954 1.00 48.25 132 GLN A CA 1
ATOM 1066 C C . GLN A 1 132 ? 15.573 -12.429 16.774 1.00 48.25 132 GLN A C 1
ATOM 1068 O O . GLN A 1 132 ? 15.842 -12.032 17.904 1.00 48.25 132 GLN A O 1
ATOM 1073 N N . ALA A 1 133 ? 14.380 -12.241 16.203 1.00 48.84 133 ALA A N 1
ATOM 1074 C CA . ALA A 1 133 ? 13.251 -11.552 16.825 1.00 48.84 133 ALA A CA 1
ATOM 1075 C C . ALA A 1 133 ? 12.234 -12.507 17.490 1.00 48.84 133 ALA A C 1
ATOM 1077 O O . ALA A 1 133 ? 11.153 -12.061 17.875 1.00 48.84 133 ALA A O 1
ATOM 1078 N N . ILE A 1 134 ? 12.572 -13.801 17.615 1.00 43.22 134 ILE A N 1
ATOM 1079 C CA . ILE A 1 134 ? 11.756 -14.848 18.256 1.00 43.22 134 ILE A CA 1
ATOM 1080 C C . ILE A 1 134 ? 12.446 -15.362 19.518 1.00 43.22 134 ILE A C 1
ATOM 1082 O O . ILE A 1 134 ? 13.660 -15.659 19.433 1.00 43.22 134 ILE A O 1
#

Organism: NCBI:txid408172

InterPro domains:
  IPR000834 Peptidase M14, carboxypeptidase A [PF00246] (61-121)
  IPR057246 Zinc carboxypeptidases, zinc-binding region 1 [PS00132] (93-115)